Protein AF-A0A973TZ63-F1 (afdb_monomer_lite)

Sequence (107 aa):
MGPGNARPVTTGAARDRDREHGHDADLDAPWPRGISRQATMRISDVLRALGQEFPSVSHSKLRFLEEQGLIDPVRTPSGYRQYSQADVERLRFVLTEQRDSYMPLKV

Structure (mmCIF, N/CA/C/O backbone):
data_AF-A0A973TZ63-F1
#
_entry.id   AF-A0A973TZ63-F1
#
loop_
_atom_site.group_PDB
_atom_site.id
_atom_site.type_symbol
_atom_site.label_atom_id
_atom_site.label_alt_id
_atom_site.label_comp_id
_atom_site.label_asym_id
_atom_site.label_entity_id
_atom_site.label_seq_id
_atom_site.pdbx_PDB_ins_code
_atom_site.Cartn_x
_atom_site.Cartn_y
_atom_site.Cartn_z
_atom_site.occupancy
_atom_site.B_iso_or_equiv
_atom_site.auth_seq_id
_atom_site.auth_comp_id
_atom_site.auth_asym_id
_atom_site.auth_atom_id
_atom_site.pdbx_PDB_model_num
ATOM 1 N N . MET A 1 1 ? -7.287 -25.801 -87.184 1.00 41.72 1 MET A N 1
ATOM 2 C CA . MET A 1 1 ? -6.059 -25.233 -86.587 1.00 41.72 1 MET A CA 1
ATOM 3 C C . MET A 1 1 ? -6.405 -24.820 -85.156 1.00 41.72 1 MET A C 1
ATOM 5 O O . MET A 1 1 ? -7.220 -23.921 -85.016 1.00 41.72 1 MET A O 1
ATOM 9 N N . GLY A 1 2 ? -5.947 -25.528 -84.115 1.00 42.91 2 GLY A N 1
ATOM 10 C CA . GLY A 1 2 ? -6.117 -25.072 -82.712 1.00 42.91 2 GLY A CA 1
ATOM 11 C C . GLY A 1 2 ? -5.007 -24.086 -82.302 1.00 42.91 2 GLY A C 1
ATOM 12 O O . GLY A 1 2 ? -4.229 -23.714 -83.182 1.00 42.91 2 GLY A O 1
ATOM 13 N N . PRO A 1 3 ? -4.790 -23.778 -81.003 1.00 54.38 3 PRO A N 1
ATOM 14 C CA . PRO A 1 3 ? -5.692 -23.732 -79.836 1.00 54.38 3 PRO A CA 1
ATOM 15 C C . PRO A 1 3 ? -5.541 -22.399 -79.034 1.00 54.38 3 PRO A C 1
ATOM 17 O O . PRO A 1 3 ? -4.732 -21.547 -79.391 1.00 54.38 3 PRO A O 1
ATOM 20 N N . GLY A 1 4 ? -6.256 -22.217 -77.911 1.00 36.78 4 GLY A N 1
ATOM 21 C CA . GLY A 1 4 ? -5.973 -21.116 -76.968 1.00 36.78 4 GLY A CA 1
ATOM 22 C C . GLY A 1 4 ? -6.870 -21.066 -75.723 1.00 36.78 4 GLY A C 1
ATOM 23 O O . GLY A 1 4 ? -8.020 -20.655 -75.802 1.00 36.78 4 GLY A O 1
ATOM 24 N N . ASN A 1 5 ? -6.322 -21.493 -74.581 1.00 40.38 5 ASN A N 1
ATOM 25 C CA . ASN A 1 5 ? -6.895 -21.466 -73.225 1.00 40.38 5 ASN A CA 1
ATOM 26 C C . ASN A 1 5 ? -7.311 -20.061 -72.741 1.00 40.38 5 ASN A C 1
ATOM 28 O O . ASN A 1 5 ? -6.571 -19.114 -72.975 1.00 40.38 5 ASN A O 1
ATOM 32 N N . ALA A 1 6 ? -8.363 -19.980 -71.911 1.00 46.19 6 ALA A N 1
ATOM 33 C CA . ALA A 1 6 ? -8.319 -19.400 -70.552 1.00 46.19 6 ALA A CA 1
ATOM 34 C C . ALA A 1 6 ? -9.712 -19.417 -69.884 1.00 46.19 6 ALA A C 1
ATOM 36 O O . ALA A 1 6 ? -10.686 -18.907 -70.431 1.00 46.19 6 ALA A O 1
ATOM 37 N N . ARG A 1 7 ? -9.794 -19.973 -68.667 1.00 42.94 7 ARG A N 1
ATOM 38 C CA . ARG A 1 7 ? -10.871 -19.692 -67.694 1.00 42.94 7 ARG A CA 1
ATOM 39 C C . ARG A 1 7 ? -10.513 -18.393 -66.950 1.00 42.94 7 ARG A C 1
ATOM 41 O O . ARG A 1 7 ? -9.325 -18.092 -66.834 1.00 42.94 7 ARG A O 1
ATOM 48 N N . PRO A 1 8 ? -11.490 -17.682 -66.369 1.00 40.66 8 PRO A N 1
ATOM 49 C CA . PRO A 1 8 ? -11.661 -17.863 -64.924 1.00 40.66 8 PRO A CA 1
ATOM 50 C C . PRO A 1 8 ? -13.126 -17.931 -64.469 1.00 40.66 8 PRO A C 1
ATOM 52 O O . PRO A 1 8 ? -14.033 -17.401 -65.103 1.00 40.66 8 PRO A O 1
ATOM 55 N N . VAL A 1 9 ? -13.332 -18.598 -63.332 1.00 41.72 9 VAL A N 1
ATOM 56 C CA . VAL A 1 9 ? -14.590 -18.622 -62.578 1.00 41.72 9 VAL A CA 1
ATOM 57 C C . VAL A 1 9 ? -14.422 -17.815 -61.288 1.00 41.72 9 VAL A C 1
ATOM 59 O O . VAL A 1 9 ? -13.360 -17.859 -60.677 1.00 41.72 9 VAL A O 1
ATOM 62 N N . THR A 1 10 ? -15.521 -17.183 -60.872 1.00 41.94 10 THR A N 1
ATOM 63 C CA . THR A 1 10 ? -15.931 -16.912 -59.483 1.00 41.94 10 THR A CA 1
ATOM 64 C C . THR A 1 10 ? -15.121 -15.921 -58.642 1.00 41.94 10 THR A C 1
ATOM 66 O O . THR A 1 10 ? -13.994 -16.171 -58.238 1.00 41.94 10 THR A O 1
ATOM 69 N N . THR A 1 11 ? -15.812 -14.887 -58.161 1.00 42.78 11 THR A N 1
ATOM 70 C CA . THR A 1 11 ? -15.730 -14.491 -56.747 1.00 42.78 11 THR A CA 1
ATOM 71 C C . THR A 1 11 ? -17.112 -14.029 -56.301 1.00 42.78 11 THR A C 1
ATOM 73 O O . THR A 1 11 ? -17.551 -12.920 -56.590 1.00 42.78 11 THR A O 1
ATOM 76 N N . GLY A 1 12 ? -17.826 -14.942 -55.640 1.00 35.69 12 GLY A N 1
ATOM 77 C CA . GLY A 1 12 ? -18.918 -14.591 -54.746 1.00 35.69 12 GLY A CA 1
ATOM 78 C C . GLY A 1 12 ? -18.317 -14.006 -53.474 1.00 35.69 12 GLY A C 1
ATOM 79 O O . GLY A 1 12 ? -17.405 -14.591 -52.894 1.00 35.69 12 GLY A O 1
ATOM 80 N N . ALA A 1 13 ? -18.816 -12.842 -53.073 1.00 41.25 13 ALA A N 1
ATOM 81 C CA . ALA A 1 13 ? -18.467 -12.191 -51.822 1.00 41.25 13 ALA A CA 1
ATOM 82 C C . ALA A 1 13 ? -18.879 -13.087 -50.641 1.00 41.25 13 ALA A C 1
ATOM 84 O O . ALA A 1 13 ? -20.061 -13.207 -50.307 1.00 41.25 13 ALA A O 1
ATOM 85 N N . ALA A 1 14 ? -17.892 -13.744 -50.035 1.00 42.88 14 ALA A N 1
ATOM 86 C CA . ALA A 1 14 ? -18.031 -14.405 -48.752 1.00 42.88 14 ALA A CA 1
ATOM 87 C C . ALA A 1 14 ? -18.043 -13.333 -47.658 1.00 42.88 14 ALA A C 1
ATOM 89 O O . ALA A 1 14 ? -17.176 -12.467 -47.595 1.00 42.88 14 ALA A O 1
ATOM 90 N N . ARG A 1 15 ? -19.084 -13.389 -46.831 1.00 47.53 15 ARG A N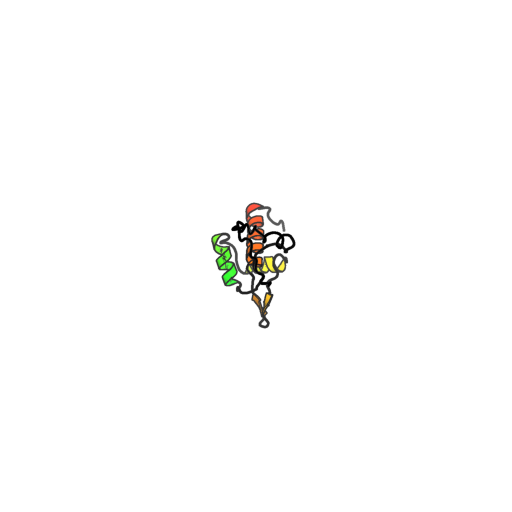 1
ATOM 91 C CA . ARG A 1 15 ? -19.259 -12.578 -45.631 1.00 47.53 15 ARG A CA 1
ATOM 92 C C . ARG A 1 15 ? -18.125 -12.893 -44.661 1.00 47.53 15 ARG A C 1
ATOM 94 O O . ARG A 1 15 ? -18.062 -14.011 -44.154 1.00 47.53 15 ARG A O 1
ATOM 101 N N . ASP A 1 16 ? -17.283 -11.900 -44.424 1.00 39.44 16 ASP A N 1
ATOM 102 C CA . ASP A 1 16 ? -16.258 -11.898 -43.389 1.00 39.44 16 ASP A CA 1
ATOM 103 C C . ASP A 1 16 ? -16.954 -11.968 -42.021 1.00 39.44 16 ASP A C 1
ATOM 105 O O . ASP A 1 16 ? -17.598 -11.026 -41.555 1.00 39.44 16 ASP A O 1
ATOM 109 N N . ARG A 1 17 ? -16.965 -13.177 -41.459 1.00 50.81 17 ARG A N 1
ATOM 110 C CA . ARG A 1 17 ? -17.295 -13.460 -40.065 1.00 50.81 17 ARG A CA 1
ATOM 111 C C . ARG A 1 17 ? -15.982 -13.778 -39.359 1.00 50.81 17 ARG A C 1
ATOM 113 O O . ARG A 1 17 ? -15.751 -14.931 -39.009 1.00 50.81 17 ARG A O 1
ATOM 120 N N . ASP A 1 18 ? -15.165 -12.761 -39.140 1.00 43.41 18 ASP A N 1
ATOM 121 C CA . ASP A 1 18 ? -14.137 -12.754 -38.099 1.00 43.41 18 ASP A CA 1
ATOM 122 C C . ASP A 1 18 ? -14.835 -12.330 -36.792 1.00 43.41 18 ASP A C 1
ATOM 124 O O . ASP A 1 18 ? -14.941 -11.157 -36.459 1.00 43.41 18 ASP A O 1
ATOM 128 N N . ARG A 1 19 ? -15.645 -13.178 -36.150 1.00 47.06 19 ARG A N 1
ATOM 129 C CA . ARG A 1 19 ? -15.251 -14.240 -35.209 1.00 47.06 19 ARG A CA 1
ATOM 130 C C . ARG A 1 19 ? -14.153 -13.800 -34.239 1.00 47.06 19 ARG A C 1
ATOM 132 O O . ARG A 1 19 ? -13.015 -14.243 -34.336 1.00 47.06 19 ARG A O 1
ATOM 139 N N . GLU A 1 20 ? -14.580 -12.980 -33.277 1.00 47.28 20 GLU A N 1
ATOM 140 C CA . GLU A 1 20 ? -14.239 -13.062 -31.849 1.00 47.28 20 GLU A CA 1
ATOM 141 C C . GLU A 1 20 ? -13.227 -14.182 -31.530 1.00 47.28 20 GLU A C 1
ATOM 143 O O . GLU A 1 20 ? -13.598 -15.336 -31.318 1.00 47.28 20 GLU A O 1
ATOM 148 N N . HIS A 1 21 ? -11.939 -13.842 -31.532 1.00 48.00 21 HIS A N 1
ATOM 149 C CA . HIS A 1 21 ? -10.858 -14.665 -30.992 1.00 48.00 21 HIS A CA 1
ATOM 150 C C . HIS A 1 21 ? -9.974 -13.764 -30.139 1.00 48.00 21 HIS A C 1
ATOM 152 O O . HIS A 1 21 ? -9.118 -13.046 -30.651 1.00 48.00 21 HIS A O 1
ATOM 158 N N . GLY A 1 22 ? -10.194 -13.787 -28.828 1.00 49.41 22 GLY A N 1
ATOM 159 C CA . GLY A 1 22 ? -9.338 -13.056 -27.904 1.00 49.41 22 GLY A CA 1
ATOM 160 C C . GLY A 1 22 ? -9.868 -12.990 -26.482 1.00 49.41 22 GLY A C 1
ATOM 161 O O . GLY A 1 22 ? -9.922 -11.898 -25.942 1.00 49.41 22 GLY A O 1
ATOM 162 N N . HIS A 1 23 ? -10.279 -14.108 -25.873 1.00 51.94 23 HIS A N 1
ATOM 163 C CA . HIS A 1 23 ? -10.652 -14.108 -24.447 1.00 51.94 23 HIS A CA 1
ATOM 164 C C . HIS A 1 23 ? -10.274 -15.370 -23.650 1.00 51.94 23 HIS A C 1
ATOM 166 O O . HIS A 1 23 ? -10.564 -15.426 -22.461 1.00 51.94 23 HIS A O 1
ATOM 172 N N . ASP A 1 24 ? -9.563 -16.342 -24.232 1.00 46.75 24 ASP A N 1
ATOM 173 C CA . ASP A 1 24 ? -9.180 -17.568 -23.504 1.00 46.75 24 ASP A CA 1
ATOM 174 C C . ASP A 1 24 ? -7.781 -17.519 -22.860 1.00 46.75 24 ASP A C 1
ATOM 176 O O . ASP A 1 24 ? -7.467 -18.338 -22.002 1.00 46.75 24 ASP A O 1
ATOM 180 N N . ALA A 1 25 ? -6.931 -16.547 -23.212 1.00 54.62 25 ALA A N 1
ATOM 181 C CA . ALA A 1 25 ? -5.556 -16.467 -22.694 1.00 54.62 25 ALA A CA 1
ATOM 182 C C . ALA A 1 25 ? -5.442 -15.900 -21.261 1.00 54.62 25 ALA A C 1
ATOM 184 O O . ALA A 1 25 ? -4.363 -15.936 -20.673 1.00 54.62 25 ALA A O 1
ATOM 185 N N . ASP A 1 26 ? -6.525 -15.354 -20.703 1.00 56.84 26 ASP A N 1
ATOM 186 C CA . ASP A 1 26 ? -6.494 -14.615 -19.433 1.00 56.84 26 ASP A CA 1
ATOM 187 C C . ASP A 1 26 ? -6.839 -15.493 -18.210 1.00 56.84 26 ASP A C 1
ATOM 189 O O . ASP A 1 26 ? -6.556 -15.108 -17.080 1.00 56.84 26 ASP A O 1
ATOM 193 N N . LEU A 1 27 ? -7.387 -16.704 -18.393 1.00 58.34 27 LEU A N 1
ATOM 194 C CA . LEU A 1 27 ? -7.897 -17.524 -17.280 1.00 58.34 27 LEU A CA 1
ATOM 195 C C . LEU A 1 27 ? -6.801 -18.070 -16.343 1.00 58.34 27 LEU A C 1
ATOM 197 O O . LEU A 1 27 ? -7.033 -18.155 -15.135 1.00 58.34 27 LEU A O 1
ATOM 201 N N . ASP A 1 28 ? -5.604 -18.350 -16.869 1.00 69.94 28 ASP A N 1
ATOM 202 C CA . ASP A 1 28 ? -4.433 -18.821 -16.106 1.00 69.94 28 ASP A CA 1
ATOM 203 C C . ASP A 1 28 ? -3.550 -17.685 -15.561 1.00 69.94 28 ASP A C 1
ATOM 205 O O . ASP A 1 28 ? -2.564 -17.924 -14.856 1.00 69.94 28 ASP A O 1
ATOM 209 N N . ALA A 1 29 ? -3.878 -16.423 -15.855 1.00 73.25 29 ALA A N 1
ATOM 210 C CA . ALA A 1 29 ? -3.106 -15.308 -15.332 1.00 73.25 29 ALA A CA 1
ATOM 211 C C . ALA A 1 29 ? -3.319 -15.174 -13.809 1.00 73.25 29 ALA A C 1
ATOM 213 O O . ALA A 1 29 ? -4.451 -15.273 -13.315 1.00 73.25 29 ALA A O 1
ATOM 214 N N . PRO A 1 30 ? -2.250 -14.905 -13.033 1.00 83.62 30 PRO A N 1
ATOM 215 C CA . PRO A 1 30 ? -2.383 -14.681 -11.604 1.00 83.62 30 PRO A CA 1
ATOM 216 C C . PRO A 1 30 ? -3.293 -13.478 -11.352 1.00 83.62 30 PRO A C 1
ATOM 218 O O . PRO A 1 30 ? -3.220 -12.467 -12.051 1.00 83.62 30 PRO A O 1
ATOM 221 N N . TRP A 1 31 ? -4.124 -13.547 -10.316 1.00 87.25 31 TRP A N 1
ATOM 222 C CA . TRP A 1 31 ? -4.938 -12.408 -9.905 1.00 87.25 31 TRP A CA 1
ATOM 223 C C . TRP A 1 31 ? -4.041 -11.237 -9.424 1.00 87.25 31 TRP A C 1
ATOM 225 O O . TRP A 1 31 ? -2.968 -11.474 -8.840 1.00 87.25 31 TRP A O 1
ATOM 235 N N . PRO A 1 32 ? -4.398 -9.966 -9.686 1.00 92.31 32 PRO A N 1
ATOM 236 C CA . PRO A 1 32 ? -5.471 -9.498 -10.564 1.00 92.31 32 PRO A CA 1
ATOM 237 C C . PRO A 1 32 ? -5.110 -9.682 -12.048 1.00 92.31 32 PRO A C 1
ATOM 239 O O . PRO A 1 32 ? -3.959 -9.475 -12.450 1.00 92.31 32 PRO A O 1
ATOM 242 N N . ARG A 1 33 ? -6.102 -10.102 -12.841 1.00 89.94 33 ARG A N 1
ATOM 243 C CA . ARG A 1 33 ? -5.954 -10.444 -14.263 1.00 89.94 33 ARG A CA 1
ATOM 244 C C . ARG A 1 33 ? -6.167 -9.239 -15.174 1.00 89.94 33 ARG A C 1
ATOM 246 O O . ARG A 1 33 ? -6.858 -8.307 -14.779 1.00 89.94 33 ARG A O 1
ATOM 253 N N . GLY A 1 34 ? -5.536 -9.224 -16.348 1.00 87.69 34 GLY A N 1
ATOM 254 C CA . GLY A 1 34 ? -5.591 -8.087 -17.277 1.00 87.69 34 GLY A CA 1
ATOM 255 C C . GLY A 1 34 ? -4.994 -6.763 -16.764 1.00 87.69 34 GLY A C 1
ATOM 256 O O . GLY A 1 34 ? -5.036 -5.760 -17.473 1.00 87.69 34 GLY A O 1
ATOM 257 N N . ILE A 1 35 ? -4.420 -6.728 -15.553 1.00 92.38 35 ILE A N 1
ATOM 258 C CA . ILE A 1 35 ? -3.874 -5.512 -14.938 1.00 92.38 35 ILE A CA 1
ATOM 259 C C . ILE A 1 35 ? -2.345 -5.480 -15.040 1.00 92.38 35 ILE A C 1
ATOM 261 O O . ILE A 1 35 ? -1.657 -6.461 -14.749 1.00 92.38 35 ILE A O 1
ATOM 265 N N . SER A 1 36 ? -1.799 -4.315 -15.407 1.00 92.25 36 SER A N 1
ATOM 266 C CA . SER A 1 36 ? -0.353 -4.119 -15.536 1.00 92.25 36 SER A CA 1
ATOM 267 C C . SER A 1 36 ? 0.391 -4.348 -14.216 1.00 92.25 36 SER A C 1
ATOM 269 O O . SER A 1 36 ? 0.078 -3.758 -13.179 1.00 92.25 36 SER A O 1
ATOM 271 N N . ARG A 1 37 ? 1.442 -5.170 -14.290 1.00 92.19 37 ARG A N 1
ATOM 272 C CA . ARG A 1 37 ? 2.387 -5.467 -13.198 1.00 92.19 37 ARG A CA 1
ATOM 273 C C . ARG A 1 37 ? 3.666 -4.632 -13.279 1.00 92.19 37 ARG A C 1
ATOM 275 O O . ARG A 1 37 ? 4.594 -4.839 -12.506 1.00 92.19 37 ARG A O 1
ATOM 282 N N . GLN A 1 38 ? 3.730 -3.688 -14.215 1.00 94.12 38 GLN A N 1
ATOM 283 C CA . GLN A 1 38 ? 4.880 -2.804 -14.350 1.00 94.12 38 GLN A CA 1
ATOM 284 C C . GLN A 1 38 ? 4.900 -1.809 -13.188 1.00 94.12 38 GLN A C 1
ATOM 286 O O . GLN A 1 38 ? 3.943 -1.065 -12.976 1.00 94.12 38 GLN A O 1
ATOM 291 N N . ALA A 1 39 ? 5.993 -1.810 -12.430 1.00 94.75 39 ALA A N 1
ATOM 292 C CA . ALA A 1 39 ? 6.156 -0.981 -11.247 1.00 94.75 39 ALA A CA 1
ATOM 293 C C . ALA A 1 39 ? 6.565 0.451 -11.632 1.00 94.75 39 ALA A C 1
ATOM 295 O O . ALA A 1 39 ? 7.746 0.786 -11.698 1.00 94.75 39 ALA A O 1
ATOM 296 N N . THR A 1 40 ? 5.582 1.303 -11.914 1.00 95.75 40 THR A N 1
ATOM 297 C CA . THR A 1 40 ? 5.800 2.688 -12.369 1.00 95.75 40 THR A CA 1
ATOM 298 C C . THR A 1 40 ? 5.418 3.739 -11.325 1.00 95.75 40 THR A C 1
ATOM 300 O O . THR A 1 40 ? 5.861 4.882 -11.426 1.00 95.75 40 THR A O 1
ATOM 303 N N . MET A 1 41 ? 4.656 3.369 -10.291 1.00 96.62 41 MET A N 1
ATOM 304 C CA . MET A 1 41 ? 4.095 4.306 -9.311 1.00 96.62 41 MET A CA 1
ATOM 305 C C . MET A 1 41 ? 4.940 4.423 -8.044 1.00 96.62 41 MET A C 1
ATOM 307 O O . MET A 1 41 ? 5.506 3.442 -7.562 1.00 96.62 41 MET A O 1
ATOM 311 N N . ARG A 1 42 ? 4.991 5.618 -7.447 1.00 95.62 42 ARG A N 1
ATOM 312 C CA . ARG A 1 42 ? 5.528 5.816 -6.092 1.00 95.62 42 ARG A CA 1
ATOM 313 C C . ARG A 1 42 ? 4.426 5.613 -5.054 1.00 95.62 42 ARG A C 1
ATOM 315 O O . ARG A 1 42 ? 3.239 5.652 -5.361 1.00 95.62 42 ARG A O 1
ATOM 322 N N . ILE A 1 43 ? 4.819 5.469 -3.789 1.00 94.12 43 ILE A N 1
ATOM 323 C CA . ILE A 1 43 ? 3.868 5.315 -2.676 1.00 94.12 43 ILE A CA 1
ATOM 324 C C . ILE A 1 43 ? 2.847 6.468 -2.604 1.00 94.12 43 ILE A C 1
ATOM 326 O O . ILE A 1 43 ? 1.684 6.233 -2.300 1.00 94.12 43 ILE A O 1
ATOM 330 N N . SER A 1 44 ? 3.246 7.698 -2.944 1.00 94.88 44 SER A N 1
ATOM 331 C CA . SER A 1 44 ? 2.348 8.860 -2.963 1.00 94.88 44 SER A CA 1
ATOM 332 C C . SER A 1 44 ? 1.275 8.758 -4.050 1.00 94.88 44 SER A C 1
ATOM 334 O O . SER A 1 44 ? 0.149 9.205 -3.843 1.00 94.88 44 SER A O 1
ATOM 336 N N . ASP A 1 45 ? 1.599 8.151 -5.195 1.00 96.56 45 ASP A N 1
ATOM 337 C CA . ASP A 1 45 ? 0.637 7.921 -6.277 1.00 96.56 45 ASP A CA 1
ATOM 338 C C . ASP A 1 45 ? -0.399 6.876 -5.870 1.00 96.56 45 ASP A C 1
ATOM 340 O O . ASP A 1 45 ? -1.592 7.075 -6.088 1.00 96.56 45 ASP A O 1
ATOM 344 N N . VAL A 1 46 ? 0.048 5.815 -5.193 1.00 96.88 46 VAL A N 1
ATOM 345 C CA . VAL A 1 46 ? -0.834 4.784 -4.634 1.00 96.88 46 VAL A CA 1
ATOM 346 C C . VAL A 1 46 ? -1.775 5.373 -3.583 1.00 96.88 46 VAL A C 1
ATOM 348 O O . VAL A 1 46 ? -2.976 5.126 -3.632 1.00 96.88 46 VAL A O 1
ATOM 351 N N . LEU A 1 47 ? -1.267 6.201 -2.664 1.00 96.62 47 LEU A N 1
ATOM 352 C CA . LEU A 1 47 ? -2.107 6.868 -1.661 1.00 96.62 47 LEU A CA 1
ATOM 353 C C . LEU A 1 47 ? -3.155 7.779 -2.303 1.00 96.62 47 LEU A C 1
ATOM 355 O O . LEU A 1 47 ? -4.303 7.779 -1.873 1.00 96.62 47 LEU A O 1
ATOM 359 N N . ARG A 1 48 ? -2.791 8.514 -3.359 1.00 96.25 48 ARG A N 1
ATOM 360 C CA . ARG A 1 48 ? -3.745 9.333 -4.118 1.00 96.25 48 ARG A CA 1
ATOM 361 C C . ARG A 1 48 ? -4.811 8.474 -4.801 1.00 96.25 48 ARG A C 1
ATOM 363 O O . ARG A 1 48 ? -5.979 8.847 -4.778 1.00 96.25 48 ARG A O 1
ATOM 370 N N . ALA A 1 49 ? -4.420 7.339 -5.380 1.00 95.88 49 ALA A N 1
ATOM 371 C CA . ALA A 1 49 ? -5.337 6.421 -6.053 1.00 95.88 49 ALA A CA 1
ATOM 372 C C . ALA A 1 49 ? -6.332 5.756 -5.086 1.00 95.88 49 ALA A C 1
ATOM 374 O O . ALA A 1 49 ? -7.492 5.568 -5.442 1.00 95.88 49 ALA A O 1
ATOM 375 N N . LEU A 1 50 ? -5.889 5.420 -3.872 1.00 96.19 50 LEU A N 1
ATOM 376 C CA . LEU A 1 50 ? -6.718 4.773 -2.850 1.00 96.19 50 LEU A CA 1
ATOM 377 C C . LEU A 1 50 ? -7.504 5.769 -1.990 1.00 96.19 50 LEU A C 1
ATOM 379 O O . LEU A 1 50 ? -8.555 5.423 -1.464 1.00 96.19 50 LEU A O 1
ATOM 383 N N . GLY A 1 51 ? -7.018 7.002 -1.838 1.00 93.56 51 GLY A N 1
ATOM 384 C CA . GLY A 1 51 ? -7.533 7.959 -0.857 1.00 93.56 51 GLY A CA 1
ATOM 385 C C . GLY A 1 51 ? -8.974 8.422 -1.083 1.00 93.56 51 GLY A C 1
ATOM 386 O O . GLY A 1 51 ? -9.605 8.868 -0.131 1.00 93.56 51 GLY A O 1
ATOM 387 N N . GLN A 1 52 ? -9.513 8.303 -2.303 1.00 91.00 52 GLN A N 1
ATOM 388 C CA . GLN A 1 52 ? -10.931 8.596 -2.569 1.00 91.00 52 GLN A CA 1
ATOM 389 C C . GLN A 1 52 ? -11.866 7.565 -1.919 1.00 91.00 52 GLN A C 1
ATOM 391 O O . GLN A 1 52 ? -12.915 7.928 -1.401 1.00 91.00 52 GLN A O 1
ATOM 396 N N . GLU A 1 53 ? -11.475 6.290 -1.922 1.00 92.19 53 GLU A N 1
ATOM 397 C CA . GLU A 1 53 ? -12.275 5.181 -1.383 1.00 92.19 53 GLU A CA 1
ATOM 398 C C . GLU A 1 53 ? -11.899 4.856 0.074 1.00 92.19 53 GLU A C 1
ATOM 400 O O . GLU A 1 53 ? -12.736 4.423 0.866 1.00 92.19 53 GLU A O 1
ATOM 405 N N . PHE A 1 54 ? -10.636 5.095 0.440 1.00 94.00 54 PHE A N 1
ATOM 406 C CA . PHE A 1 54 ? -10.045 4.767 1.736 1.00 94.00 54 PHE A CA 1
ATOM 407 C C . PHE A 1 54 ? -9.302 5.983 2.313 1.00 94.00 54 PHE A C 1
ATOM 409 O O . PHE A 1 54 ? -8.070 5.993 2.354 1.00 94.00 54 PHE A O 1
ATOM 416 N N . PRO A 1 55 ? -10.011 7.019 2.794 1.00 92.06 55 PRO A N 1
ATOM 417 C CA . PRO A 1 55 ? -9.386 8.268 3.245 1.00 92.06 55 PRO A CA 1
ATOM 418 C C . PRO A 1 55 ? -8.477 8.102 4.474 1.00 92.06 55 PRO A C 1
ATOM 420 O O . PRO A 1 55 ? -7.630 8.952 4.733 1.00 92.06 55 PRO A O 1
ATOM 423 N N . SER A 1 56 ? -8.620 7.010 5.231 1.00 89.75 56 SER A N 1
ATOM 424 C CA . SER A 1 56 ? -7.762 6.689 6.378 1.00 89.75 56 SER A CA 1
ATOM 425 C C 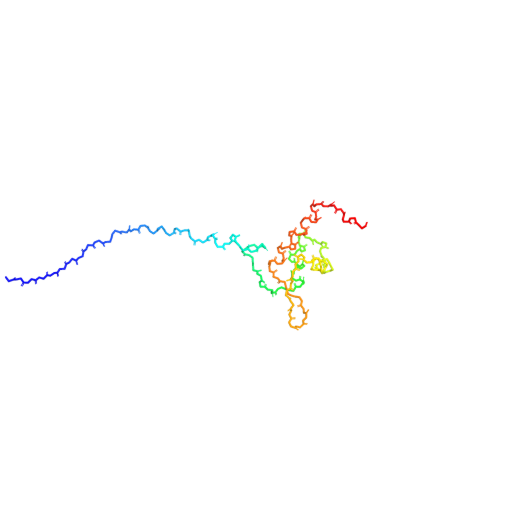. SER A 1 56 ? -6.461 5.972 6.000 1.00 89.75 56 SER A C 1
ATOM 427 O O . SER A 1 56 ? -5.623 5.719 6.873 1.00 89.75 56 SER A O 1
ATOM 429 N N . VAL A 1 57 ? -6.272 5.609 4.724 1.00 94.88 57 VAL A N 1
ATOM 430 C CA . VAL A 1 57 ? -5.069 4.899 4.289 1.00 94.88 57 VAL A CA 1
ATOM 431 C C . VAL A 1 57 ? -3.852 5.816 4.411 1.00 94.88 57 VAL A C 1
ATOM 433 O O . VAL A 1 57 ? -3.855 6.974 4.002 1.00 94.88 57 VAL A O 1
ATOM 436 N N . SER A 1 58 ? -2.784 5.290 4.996 1.00 95.25 58 SER A N 1
ATOM 437 C CA . SER A 1 58 ? -1.555 6.033 5.265 1.00 95.25 58 SER A CA 1
ATOM 438 C C . SER A 1 58 ? -0.342 5.271 4.752 1.00 95.25 58 SER A C 1
ATOM 440 O O . SER A 1 58 ? -0.410 4.066 4.492 1.00 95.25 58 SER A O 1
ATOM 442 N N . HIS A 1 59 ? 0.804 5.955 4.660 1.00 94.38 59 HIS A N 1
ATOM 443 C CA . HIS A 1 59 ? 2.076 5.298 4.350 1.00 94.38 59 HIS A CA 1
ATOM 444 C C . HIS A 1 59 ? 2.316 4.096 5.269 1.00 94.38 59 HIS A C 1
ATOM 446 O O . HIS A 1 59 ? 2.612 3.014 4.773 1.00 94.38 59 HIS A O 1
ATOM 452 N N . SER A 1 60 ? 2.147 4.269 6.585 1.00 95.00 60 SER A N 1
ATOM 453 C CA . SER A 1 60 ? 2.360 3.214 7.583 1.00 95.00 60 SER A CA 1
ATOM 454 C C . SER A 1 60 ? 1.464 2.003 7.345 1.00 95.00 60 SER A C 1
ATOM 456 O O . SER A 1 60 ? 1.946 0.877 7.410 1.00 95.00 60 SER A O 1
ATOM 458 N N . LYS A 1 61 ? 0.190 2.217 6.988 1.00 93.88 61 LYS A N 1
ATOM 459 C CA . LYS A 1 61 ? -0.722 1.122 6.641 1.00 93.88 61 LYS A CA 1
ATOM 460 C C . LYS A 1 61 ? -0.236 0.363 5.404 1.00 93.88 61 LYS A C 1
ATOM 462 O O . LYS A 1 61 ? -0.207 -0.858 5.439 1.00 93.88 61 LYS A O 1
ATOM 467 N N . LEU A 1 62 ? 0.205 1.055 4.350 1.00 94.75 62 LEU A N 1
ATOM 468 C CA . LEU A 1 62 ? 0.753 0.393 3.159 1.00 94.75 62 LEU A CA 1
ATOM 469 C C . LEU A 1 62 ? 2.031 -0.401 3.466 1.00 94.75 62 LEU A C 1
ATOM 471 O O . LEU A 1 62 ? 2.178 -1.513 2.970 1.00 94.75 62 LEU A O 1
ATOM 475 N N . ARG A 1 63 ? 2.927 0.129 4.315 1.00 93.19 63 ARG A N 1
ATOM 476 C CA . ARG A 1 63 ? 4.125 -0.615 4.749 1.00 93.19 63 ARG A CA 1
ATOM 477 C C . ARG A 1 63 ? 3.755 -1.871 5.525 1.00 93.19 63 ARG A C 1
ATOM 479 O O . ARG A 1 63 ? 4.321 -2.918 5.257 1.00 93.19 63 ARG A O 1
ATOM 486 N N . PHE A 1 64 ? 2.787 -1.758 6.427 1.00 94.12 64 PHE A N 1
ATOM 487 C CA . PHE A 1 64 ? 2.287 -2.894 7.185 1.00 94.12 64 PHE A CA 1
ATOM 488 C C . PHE A 1 64 ? 1.717 -3.980 6.259 1.00 94.12 64 PHE A C 1
ATOM 490 O O . PHE A 1 64 ? 2.058 -5.143 6.414 1.00 94.12 64 PHE A O 1
ATOM 497 N N . LEU A 1 65 ? 0.899 -3.624 5.261 1.00 94.56 65 LEU A N 1
ATOM 498 C CA . LEU A 1 65 ? 0.334 -4.606 4.321 1.00 94.56 65 LEU A CA 1
ATOM 499 C C . LEU A 1 65 ? 1.412 -5.290 3.457 1.00 94.56 65 LEU A C 1
ATOM 501 O O . LEU A 1 65 ? 1.296 -6.479 3.176 1.00 94.56 65 LEU A O 1
ATOM 505 N N . GLU A 1 66 ? 2.467 -4.566 3.077 1.00 94.88 66 GLU A N 1
ATOM 506 C CA . GLU A 1 66 ? 3.659 -5.141 2.432 1.00 94.88 66 GLU A CA 1
ATOM 507 C C . GLU A 1 66 ? 4.406 -6.104 3.367 1.00 94.88 66 GLU A C 1
ATOM 509 O O . GLU A 1 66 ? 4.748 -7.207 2.961 1.00 94.88 66 GLU A O 1
ATOM 514 N N . GLU A 1 67 ? 4.612 -5.736 4.633 1.00 95.06 67 GLU A N 1
ATOM 515 C CA . GLU A 1 67 ? 5.257 -6.600 5.636 1.00 95.06 67 GLU A CA 1
ATOM 516 C C . GLU A 1 67 ? 4.446 -7.8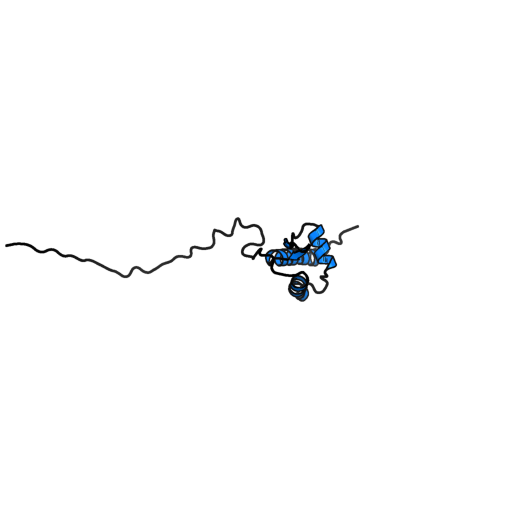72 5.933 1.00 95.06 67 GLU A C 1
ATOM 518 O O . GLU A 1 67 ? 5.024 -8.907 6.249 1.00 95.06 67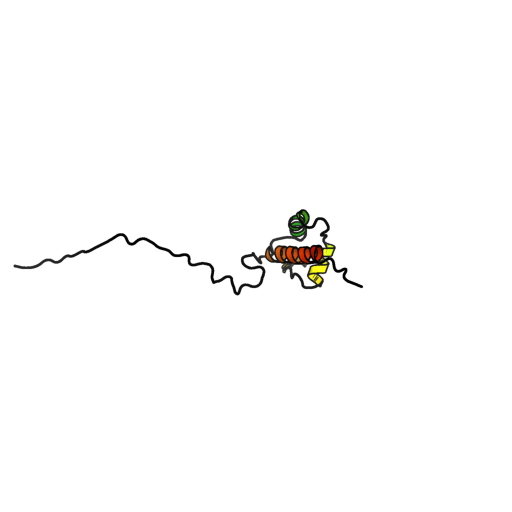 GLU A O 1
ATOM 523 N N . GLN A 1 68 ? 3.118 -7.817 5.793 1.00 95.00 68 GLN A N 1
ATOM 524 C CA . GLN A 1 68 ? 2.241 -8.993 5.856 1.00 95.00 68 GLN A CA 1
ATOM 525 C C . GLN A 1 68 ? 2.233 -9.822 4.556 1.00 95.00 68 GLN A C 1
ATOM 527 O O . GLN A 1 68 ? 1.519 -10.818 4.474 1.00 95.00 68 GLN A O 1
ATOM 532 N N . GLY A 1 69 ? 2.988 -9.421 3.527 1.00 94.06 69 GLY A N 1
ATOM 533 C CA . GLY A 1 69 ? 3.089 -10.137 2.252 1.00 94.06 69 GLY A CA 1
ATOM 534 C C . GLY A 1 69 ? 1.854 -10.021 1.355 1.00 94.06 69 GLY A C 1
ATOM 535 O O . GLY A 1 69 ? 1.693 -10.808 0.426 1.00 94.06 69 GLY A O 1
ATOM 536 N N . LEU A 1 70 ? 0.966 -9.054 1.610 1.00 93.75 70 LEU A N 1
ATOM 537 C CA . LEU A 1 70 ? -0.257 -8.864 0.816 1.00 93.75 70 LEU A CA 1
ATOM 538 C C . LEU A 1 70 ? 0.020 -8.175 -0.527 1.00 93.75 70 LEU A C 1
ATOM 540 O O . LEU A 1 70 ? -0.776 -8.271 -1.463 1.00 93.75 70 LEU A O 1
ATOM 544 N N . ILE A 1 71 ? 1.162 -7.495 -0.618 1.00 94.56 71 ILE A N 1
ATOM 545 C CA . ILE A 1 71 ? 1.743 -6.947 -1.841 1.00 94.56 71 ILE A CA 1
ATOM 546 C C . ILE A 1 71 ? 3.265 -7.098 -1.801 1.00 94.56 71 ILE A C 1
ATOM 548 O O . ILE A 1 71 ? 3.849 -7.132 -0.720 1.00 94.56 71 ILE A O 1
ATOM 552 N N . ASP A 1 72 ? 3.894 -7.114 -2.976 1.00 93.94 72 ASP A N 1
ATOM 553 C CA . ASP A 1 72 ? 5.353 -7.175 -3.125 1.00 93.94 72 ASP A CA 1
ATOM 554 C C . ASP A 1 72 ? 5.836 -6.128 -4.152 1.00 93.94 72 ASP A C 1
ATOM 556 O O . ASP A 1 72 ? 6.053 -6.439 -5.326 1.00 93.94 72 ASP A O 1
ATOM 560 N N . PRO A 1 73 ? 5.913 -4.839 -3.763 1.00 94.50 73 PRO A N 1
ATOM 561 C CA . PRO A 1 73 ? 6.341 -3.772 -4.656 1.00 94.50 73 PRO A CA 1
ATOM 562 C C . PRO A 1 73 ? 7.831 -3.888 -5.000 1.00 94.50 73 PRO A C 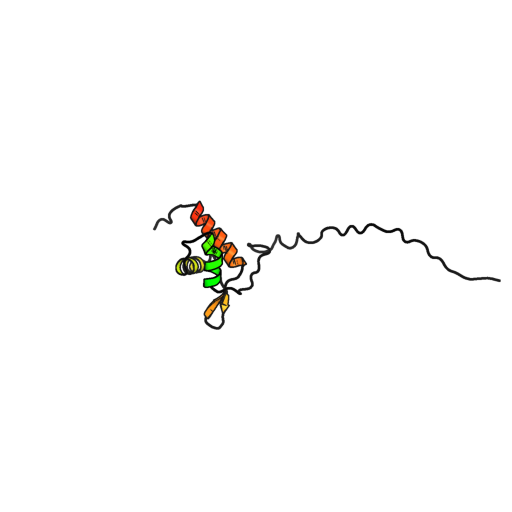1
ATOM 564 O O . PRO A 1 73 ? 8.688 -4.091 -4.136 1.00 94.50 73 PRO A O 1
ATOM 567 N N . VAL A 1 74 ? 8.166 -3.638 -6.266 1.00 95.50 74 VAL A N 1
ATOM 568 C CA . VAL A 1 74 ? 9.541 -3.710 -6.772 1.00 95.50 74 VAL A CA 1
ATOM 569 C C . VAL A 1 74 ? 10.436 -2.692 -6.065 1.00 95.50 74 VAL A C 1
ATOM 571 O O . VAL A 1 74 ? 10.096 -1.514 -5.905 1.00 95.50 74 VAL A O 1
ATOM 574 N N . ARG A 1 75 ? 11.635 -3.129 -5.677 1.00 93.31 75 ARG A N 1
ATOM 575 C CA . ARG A 1 75 ? 12.692 -2.247 -5.176 1.00 93.31 75 ARG A CA 1
ATOM 576 C C . ARG A 1 75 ? 13.544 -1.746 -6.333 1.00 93.31 75 ARG A C 1
ATOM 578 O O . ARG A 1 75 ? 14.139 -2.526 -7.067 1.00 93.31 75 ARG A O 1
ATOM 585 N N . THR A 1 76 ? 13.630 -0.428 -6.473 1.00 91.06 76 THR A N 1
ATOM 586 C CA . THR A 1 76 ? 14.601 0.199 -7.383 1.00 91.06 76 THR A CA 1
ATOM 587 C C . THR A 1 76 ? 16.036 -0.045 -6.897 1.00 91.06 76 THR A C 1
ATOM 589 O O . THR A 1 76 ? 16.232 -0.202 -5.689 1.00 91.06 76 THR A O 1
ATOM 592 N N . PRO A 1 77 ? 17.054 0.030 -7.778 1.00 88.56 77 PRO A N 1
ATOM 593 C CA . PRO A 1 77 ? 18.465 -0.032 -7.374 1.00 88.56 77 PRO A CA 1
ATOM 594 C C . PRO A 1 77 ? 18.848 0.998 -6.299 1.00 88.56 77 PRO A C 1
ATOM 596 O O . PRO A 1 77 ? 19.745 0.764 -5.500 1.00 88.56 77 PRO A O 1
ATOM 599 N N . SER A 1 78 ? 18.136 2.128 -6.241 1.00 89.69 78 SER A N 1
ATOM 600 C CA . SER A 1 78 ? 18.312 3.177 -5.227 1.00 89.69 78 SER A CA 1
ATOM 601 C C . SER A 1 78 ? 17.534 2.930 -3.921 1.00 89.69 78 SER A C 1
ATOM 603 O O . SER A 1 78 ? 17.509 3.803 -3.060 1.00 89.69 78 SER A O 1
ATOM 605 N N . GLY A 1 79 ? 16.854 1.789 -3.765 1.00 89.38 79 GLY A N 1
ATOM 606 C CA . GLY A 1 79 ? 16.161 1.379 -2.532 1.00 89.38 79 GLY A CA 1
ATOM 607 C C . GLY A 1 79 ? 14.698 1.829 -2.393 1.00 89.38 79 GLY A C 1
ATOM 608 O O . GLY A 1 79 ? 13.984 1.366 -1.498 1.00 89.38 79 GLY A O 1
ATOM 609 N N . TYR A 1 80 ? 14.199 2.685 -3.289 1.00 90.94 80 TYR A N 1
ATOM 610 C CA . TYR A 1 80 ? 12.797 3.116 -3.276 1.00 90.94 80 TYR A CA 1
ATOM 611 C C . TYR A 1 80 ? 11.844 2.012 -3.745 1.00 90.94 80 TYR A C 1
ATOM 613 O O . TYR A 1 80 ? 12.189 1.236 -4.637 1.00 90.94 80 TYR A O 1
ATOM 621 N N . ARG A 1 81 ? 10.623 2.003 -3.195 1.00 93.56 81 ARG A N 1
ATOM 622 C CA . ARG A 1 81 ? 9.512 1.143 -3.637 1.00 93.56 81 ARG A CA 1
ATOM 623 C C . ARG A 1 81 ? 8.869 1.718 -4.893 1.00 93.56 81 ARG A C 1
ATOM 625 O O . ARG A 1 81 ? 8.610 2.926 -4.955 1.00 93.56 81 ARG A O 1
ATOM 632 N N . GLN A 1 82 ? 8.599 0.853 -5.856 1.00 96.50 82 GLN A N 1
ATOM 633 C CA . GLN A 1 82 ? 7.720 1.123 -6.979 1.00 96.50 82 GLN A CA 1
ATOM 634 C C . GLN A 1 82 ? 6.573 0.121 -6.981 1.00 96.50 82 GLN A C 1
ATOM 636 O O . GLN A 1 82 ? 6.771 -1.070 -6.764 1.00 96.50 82 GLN A O 1
ATOM 641 N N . TYR A 1 83 ? 5.376 0.629 -7.224 1.00 96.88 83 TYR A N 1
ATOM 642 C CA . TYR A 1 83 ? 4.138 -0.130 -7.193 1.00 96.88 83 TYR A CA 1
ATOM 643 C C . TYR A 1 83 ? 3.602 -0.260 -8.609 1.00 96.88 83 TYR A C 1
ATOM 645 O O . TYR A 1 83 ? 3.748 0.651 -9.433 1.00 96.88 83 TYR A O 1
ATOM 653 N N . SER A 1 84 ? 2.983 -1.395 -8.886 1.00 96.88 84 SER A N 1
ATOM 654 C CA . SER A 1 84 ? 2.261 -1.636 -10.125 1.00 96.88 84 SER A CA 1
ATOM 655 C C . SER A 1 84 ? 0.769 -1.373 -9.963 1.00 96.88 84 SER A C 1
ATOM 657 O O . SER A 1 84 ? 0.255 -1.276 -8.847 1.00 96.88 84 SER A O 1
ATOM 659 N N . GLN A 1 85 ? 0.048 -1.290 -11.082 1.00 96.25 85 GLN A N 1
ATOM 660 C CA . GLN A 1 85 ? -1.413 -1.211 -11.044 1.00 96.25 85 GLN A CA 1
ATOM 661 C C . GLN A 1 85 ? -2.009 -2.456 -10.372 1.00 96.25 85 GLN A C 1
ATOM 663 O O . GLN A 1 85 ? -2.969 -2.348 -9.615 1.00 96.25 85 GLN A O 1
ATOM 668 N N . ALA A 1 86 ? -1.396 -3.625 -10.580 1.00 96.00 86 ALA A N 1
ATOM 669 C CA . ALA A 1 86 ? -1.818 -4.860 -9.934 1.00 96.00 86 ALA A CA 1
ATOM 670 C C . ALA A 1 86 ? -1.710 -4.782 -8.402 1.00 96.00 86 ALA A C 1
ATOM 672 O O . ALA A 1 86 ? -2.568 -5.315 -7.707 1.00 96.00 86 ALA A O 1
ATOM 673 N N . ASP A 1 87 ? -0.704 -4.091 -7.860 1.00 96.56 87 ASP A N 1
ATOM 674 C CA . ASP A 1 87 ? -0.573 -3.904 -6.408 1.00 96.56 87 ASP A CA 1
ATOM 675 C C . ASP A 1 87 ? -1.654 -2.979 -5.852 1.00 96.56 87 ASP A C 1
ATOM 677 O O . ASP A 1 87 ? -2.172 -3.227 -4.767 1.00 96.56 87 ASP A O 1
ATOM 681 N N . VAL A 1 88 ? -2.042 -1.946 -6.605 1.00 96.62 88 VAL A N 1
ATOM 682 C CA . VAL A 1 88 ? -3.153 -1.062 -6.219 1.00 96.62 88 VAL A CA 1
ATOM 683 C C . VAL A 1 88 ? -4.462 -1.843 -6.137 1.00 96.62 88 VAL A C 1
ATOM 685 O O . VAL A 1 88 ? -5.190 -1.699 -5.160 1.00 96.62 88 VAL A O 1
ATOM 688 N N . GLU A 1 89 ? -4.737 -2.715 -7.106 1.00 96.62 89 GLU A N 1
ATOM 689 C CA . GLU A 1 89 ? -5.936 -3.562 -7.088 1.00 96.62 89 GLU A CA 1
ATOM 690 C C . GLU A 1 89 ? -5.928 -4.560 -5.921 1.00 96.62 89 GLU A C 1
ATOM 692 O O . GLU A 1 89 ? -6.941 -4.730 -5.242 1.00 96.62 89 GLU A O 1
ATOM 697 N N . ARG A 1 90 ? -4.768 -5.157 -5.608 1.00 95.94 90 ARG A N 1
ATOM 698 C CA . ARG A 1 90 ? -4.609 -5.984 -4.397 1.00 95.94 90 ARG A CA 1
ATOM 699 C C . ARG A 1 90 ? -4.917 -5.195 -3.131 1.00 95.94 90 ARG A C 1
ATOM 701 O O . ARG A 1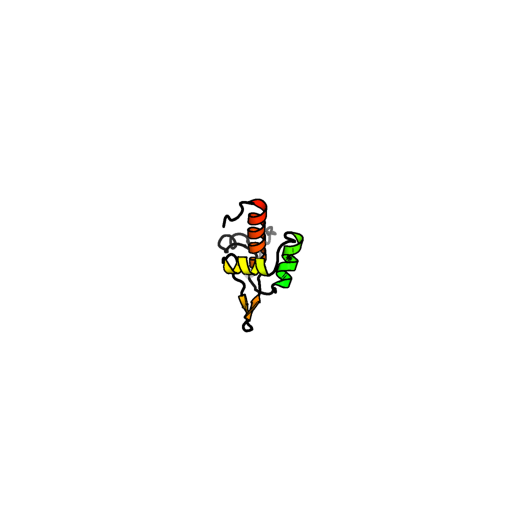 90 ? -5.652 -5.673 -2.272 1.00 95.94 90 ARG A O 1
ATOM 708 N N . LEU A 1 91 ? -4.376 -3.982 -3.022 1.00 96.50 91 LEU A N 1
ATOM 709 C CA . LEU A 1 91 ? -4.614 -3.102 -1.881 1.00 96.50 91 LEU A CA 1
ATOM 710 C C . LEU A 1 91 ? -6.090 -2.727 -1.757 1.00 96.50 91 LEU A C 1
ATOM 712 O O . LEU A 1 91 ? -6.621 -2.793 -0.653 1.00 96.50 91 LEU A O 1
ATOM 716 N N . ARG A 1 92 ? -6.765 -2.380 -2.862 1.00 95.88 92 ARG A N 1
ATOM 717 C CA . ARG A 1 92 ? -8.209 -2.097 -2.862 1.00 95.88 92 ARG A CA 1
ATOM 718 C C . ARG A 1 92 ? -9.006 -3.267 -2.311 1.00 95.88 92 ARG A C 1
ATOM 720 O O . ARG A 1 92 ? -9.830 -3.066 -1.424 1.00 95.88 92 ARG A O 1
ATOM 727 N N . PHE A 1 93 ? -8.733 -4.476 -2.793 1.00 94.31 93 PHE A N 1
ATOM 728 C CA . PHE A 1 93 ? -9.406 -5.681 -2.318 1.00 94.31 93 PHE A CA 1
ATOM 729 C C . PHE A 1 93 ? -9.193 -5.891 -0.816 1.00 94.31 93 PHE A C 1
ATOM 731 O O . PHE A 1 93 ? -10.154 -5.981 -0.060 1.00 94.31 93 PHE A O 1
ATOM 738 N N . VAL A 1 94 ? -7.939 -5.874 -0.358 1.00 93.12 94 VAL A N 1
ATOM 739 C CA . VAL A 1 94 ? -7.597 -6.068 1.059 1.00 93.12 94 VAL A CA 1
ATOM 740 C C . VAL A 1 94 ? -8.243 -5.008 1.953 1.00 93.12 94 VAL A C 1
ATOM 742 O O . VAL A 1 94 ? -8.748 -5.327 3.027 1.00 93.12 94 VAL A O 1
ATOM 745 N N . LEU A 1 95 ? -8.213 -3.740 1.543 1.00 93.25 95 LEU A N 1
ATOM 746 C CA . LEU A 1 95 ? -8.795 -2.642 2.314 1.00 93.25 95 LEU A CA 1
ATOM 747 C C . LEU A 1 95 ? -10.327 -2.707 2.332 1.00 93.25 95 LEU A C 1
ATOM 749 O O . LEU A 1 95 ? -10.924 -2.383 3.356 1.00 93.25 95 LEU A O 1
ATOM 753 N N . THR A 1 96 ? -10.945 -3.159 1.238 1.00 92.75 96 THR A N 1
ATOM 754 C CA . THR A 1 96 ? -12.388 -3.429 1.161 1.00 92.75 96 THR A CA 1
ATOM 755 C C . THR A 1 96 ? -12.770 -4.529 2.140 1.00 92.75 96 THR A C 1
ATOM 757 O O . THR A 1 96 ? -13.601 -4.295 3.009 1.00 92.75 96 THR A O 1
ATOM 760 N N . GLU A 1 97 ? -12.082 -5.673 2.096 1.00 91.06 97 GLU A N 1
ATOM 761 C CA . GLU A 1 97 ? -12.320 -6.780 3.027 1.00 91.06 97 GLU A CA 1
ATOM 762 C C . GLU A 1 97 ? -12.130 -6.352 4.487 1.00 91.06 97 GLU A C 1
ATOM 764 O O . GLU A 1 97 ? -12.948 -6.679 5.340 1.00 91.06 97 GLU A O 1
ATOM 769 N N . GLN A 1 98 ? -11.098 -5.557 4.795 1.00 88.94 98 GLN A N 1
ATOM 770 C CA . GLN A 1 98 ? -10.886 -5.030 6.150 1.00 88.94 98 GLN A CA 1
ATOM 771 C C . GLN A 1 98 ? -11.997 -4.074 6.603 1.00 88.94 98 GLN A C 1
ATOM 773 O O . GLN A 1 98 ? -12.364 -4.087 7.779 1.00 88.94 98 GLN A O 1
ATOM 778 N N . ARG A 1 99 ? -12.510 -3.234 5.697 1.00 86.25 99 ARG A N 1
ATOM 779 C CA . ARG A 1 99 ? -13.606 -2.297 5.978 1.00 86.25 99 ARG A CA 1
ATOM 780 C C . ARG A 1 99 ? -14.919 -3.043 6.206 1.00 86.25 99 ARG A C 1
ATOM 782 O O . ARG A 1 99 ? -15.625 -2.731 7.161 1.00 86.25 99 ARG A O 1
ATOM 789 N N . ASP A 1 100 ? -15.211 -4.012 5.347 1.00 83.19 100 ASP A N 1
ATOM 790 C CA . ASP A 1 100 ? -16.514 -4.670 5.269 1.00 83.19 100 ASP A CA 1
ATOM 791 C C . ASP A 1 100 ? -16.624 -5.846 6.255 1.00 83.19 100 ASP A C 1
ATOM 793 O O . ASP A 1 100 ? -17.708 -6.117 6.768 1.00 83.19 100 ASP A O 1
ATOM 797 N N . SER A 1 101 ? -15.507 -6.501 6.599 1.00 69.62 101 SER A N 1
ATOM 798 C CA . SER A 1 101 ? -15.514 -7.636 7.533 1.00 69.62 101 SER A CA 1
ATOM 799 C C . SER A 1 101 ? -15.451 -7.250 9.009 1.00 69.62 101 SER A C 1
ATOM 801 O O . SER A 1 101 ? -15.730 -8.124 9.822 1.00 69.62 101 SER A O 1
ATOM 803 N N . TYR A 1 102 ? -15.069 -6.009 9.363 1.00 56.56 102 TYR A N 1
ATOM 804 C CA . TYR A 1 102 ? -14.933 -5.434 10.724 1.00 56.56 102 TYR A CA 1
ATOM 805 C C . TYR A 1 102 ? -14.892 -6.444 11.899 1.00 56.56 102 TYR A C 1
ATOM 807 O O . TYR A 1 102 ? -15.565 -6.279 12.915 1.00 56.56 102 TYR A O 1
ATOM 815 N N . MET A 1 103 ? -14.072 -7.494 11.792 1.00 56.38 103 MET A N 1
ATOM 816 C CA . MET A 1 103 ? -13.661 -8.305 12.926 1.00 56.38 103 MET A CA 1
ATOM 817 C C . MET A 1 103 ? -12.401 -7.627 13.446 1.00 56.38 103 MET A C 1
ATOM 819 O O . MET A 1 103 ? -11.391 -7.616 12.736 1.00 56.38 103 MET A O 1
ATOM 823 N N . PRO A 1 104 ? -12.429 -7.006 14.636 1.00 56.34 104 PRO A N 1
ATOM 824 C CA . PRO A 1 104 ? -11.218 -6.443 15.201 1.00 56.34 104 PRO A CA 1
ATOM 825 C C . PRO A 1 104 ? -10.190 -7.571 15.322 1.00 56.34 104 PRO A C 1
ATOM 827 O O . PRO A 1 104 ? -10.476 -8.604 15.931 1.00 56.34 104 PRO A O 1
ATOM 830 N N . LEU A 1 105 ? -9.010 -7.381 14.722 1.00 47.59 105 LEU A N 1
ATOM 831 C CA . LEU A 1 105 ? -7.837 -8.212 14.986 1.00 47.59 105 LEU A CA 1
ATOM 832 C C . LEU A 1 105 ? -7.583 -8.132 16.493 1.00 47.59 105 LEU A C 1
ATOM 834 O O . LEU A 1 105 ? -7.066 -7.131 16.987 1.00 47.59 105 LEU A O 1
ATOM 838 N N . LYS A 1 106 ? -8.048 -9.150 17.225 1.00 45.50 106 LYS A N 1
ATOM 839 C CA . LYS A 1 106 ? -7.767 -9.300 18.649 1.00 45.50 106 LYS A CA 1
ATOM 840 C C . LYS A 1 106 ? -6.261 -9.478 18.793 1.00 45.50 106 LYS A C 1
ATOM 842 O O . LYS A 1 106 ? -5.715 -10.480 18.334 1.00 45.50 106 LYS A O 1
ATOM 847 N N . VAL A 1 107 ? -5.635 -8.468 19.385 1.00 53.12 107 VAL A N 1
ATOM 848 C CA . VAL A 1 107 ? -4.360 -8.586 20.097 1.00 53.12 107 VAL A CA 1
ATOM 849 C C . VAL A 1 107 ? -4.580 -9.279 21.435 1.00 53.12 107 VAL A C 1
ATOM 851 O O . VAL A 1 107 ? -5.698 -9.137 21.989 1.00 53.12 107 VAL A O 1
#

Radius of gyration: 27.05 Å; chains: 1; bounding box: 38×35×107 Å

Foldseek 3Di:
DDDDDDDDDDDDDDDDPPDDDDDPPFPPPPPPTPFWFDFDDAPVVLCVVCCVVPVPDDPVNLVVCVVVVLDDFDADPVGGGTGGRRRSVSVNVVVCCCVVVPPPPDD

Secondary structure (DSSP, 8-state):
----------------------SSTTTTSPSSPS------B-HHHHHHHHTTT-TT--HHHHHHHHHTTS--PEEPTTS-EEB-HHHHHHHHHHHHHHHHH------

pLDDT: mean 78.48, std 21.8, range [35.69, 96.88]